Protein AF-B0G8N9-F1 (afdb_monomer)

Foldseek 3Di:
DDDDDDPPPQPQWDFLVRLCVVVVPDSVLVVVCVVLQLFDWDDDPPTTIGGPVSSVVQCVVQPVFDSVDSVRRHRDDPPPPD

pLDDT: mean 78.9, std 14.82, range [36.09, 89.62]

Secondary structure (DSSP, 8-state):
-----------SEEEHHHHHHHH---HHHHHHHHHTTSS-EEEETTEEEEEHHHHHHHHHHTTTS-TT-TTTSPPP------

Solvent-accessible surface area (backbone atoms only — not comparable to full-atom values): 5143 Å² total; per-residue (Å²): 133,90,82,79,86,77,89,70,75,70,65,64,52,33,40,60,63,56,46,20,70,72,69,68,47,52,61,70,50,54,52,48,36,45,74,69,62,27,45,70,64,49,73,58,87,93,45,56,29,33,35,43,73,58,50,53,53,41,49,67,74,36,62,97,48,54,78,88,37,80,84,66,43,66,61,50,74,86,78,76,79,126

Structure (mmCIF, N/CA/C/O backbone):
data_AF-B0G8N9-F1
#
_entry.id   AF-B0G8N9-F1
#
loop_
_atom_site.group_PDB
_atom_site.id
_atom_site.type_symbol
_atom_site.label_atom_id
_atom_site.label_alt_id
_atom_site.label_comp_id
_atom_site.label_asym_id
_atom_site.label_entity_id
_atom_site.label_seq_id
_atom_site.pdbx_PDB_ins_code
_atom_site.Cartn_x
_atom_site.Cartn_y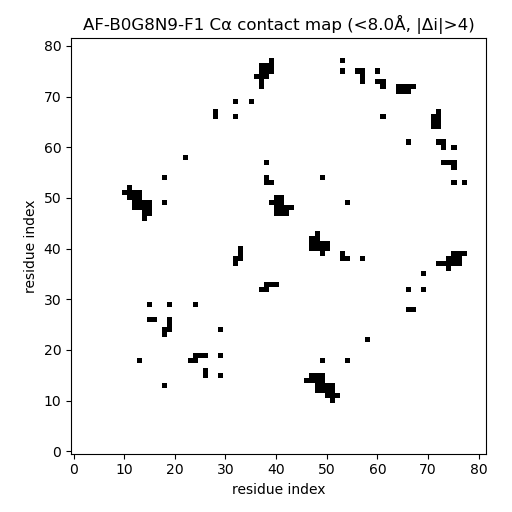
_atom_site.Cartn_z
_atom_site.occupancy
_atom_site.B_iso_or_equiv
_atom_site.auth_seq_id
_atom_site.auth_comp_id
_atom_site.auth_asym_id
_atom_site.auth_atom_id
_atom_site.pdbx_PDB_model_num
ATOM 1 N N . MET A 1 1 ? -24.084 -25.206 12.351 1.00 47.47 1 MET A N 1
ATOM 2 C CA . MET A 1 1 ? -22.755 -25.146 11.705 1.00 47.47 1 MET A CA 1
ATOM 3 C C . MET A 1 1 ? -22.131 -23.820 12.118 1.00 47.47 1 MET A C 1
ATOM 5 O O . MET A 1 1 ? -22.868 -22.851 12.207 1.00 47.47 1 MET A O 1
ATOM 9 N N . GLN A 1 2 ? -20.860 -23.863 12.517 1.00 46.91 2 GLN A N 1
ATOM 10 C CA . GLN A 1 2 ? -20.067 -22.845 13.228 1.00 46.91 2 GLN A CA 1
ATOM 11 C C . GLN A 1 2 ? -20.220 -21.388 12.773 1.00 46.91 2 GLN A C 1
ATOM 13 O O . GLN A 1 2 ? -20.349 -21.129 11.581 1.00 46.91 2 GLN A O 1
ATOM 18 N N . GLY A 1 3 ? -20.024 -20.467 13.727 1.00 45.06 3 GLY A N 1
ATOM 19 C CA . GLY A 1 3 ? -19.413 -19.164 13.445 1.00 45.06 3 GLY A CA 1
ATOM 20 C C . GLY A 1 3 ? -20.007 -17.982 14.204 1.00 45.06 3 GLY A C 1
ATOM 21 O O . GLY A 1 3 ? -20.576 -17.100 13.573 1.00 45.06 3 GLY A O 1
ATOM 22 N N . GLY A 1 4 ? -19.897 -17.972 15.535 1.00 54.41 4 GLY A N 1
ATOM 23 C CA . GLY A 1 4 ? -19.937 -16.719 16.293 1.00 54.41 4 GLY A CA 1
ATOM 24 C C . GLY A 1 4 ? -18.617 -15.960 16.129 1.00 54.41 4 GLY A C 1
ATOM 25 O O . GLY A 1 4 ? -17.591 -16.594 15.890 1.00 54.41 4 GLY A O 1
ATOM 26 N N . ASP A 1 5 ? -18.704 -14.634 16.284 1.00 49.84 5 ASP A N 1
ATOM 27 C CA . ASP A 1 5 ? -17.606 -13.668 16.449 1.00 49.84 5 ASP A CA 1
ATOM 28 C C . ASP A 1 5 ? -16.755 -13.440 15.177 1.00 49.84 5 ASP A C 1
ATOM 30 O O . ASP A 1 5 ? -16.233 -14.354 14.559 1.00 49.84 5 ASP A O 1
ATO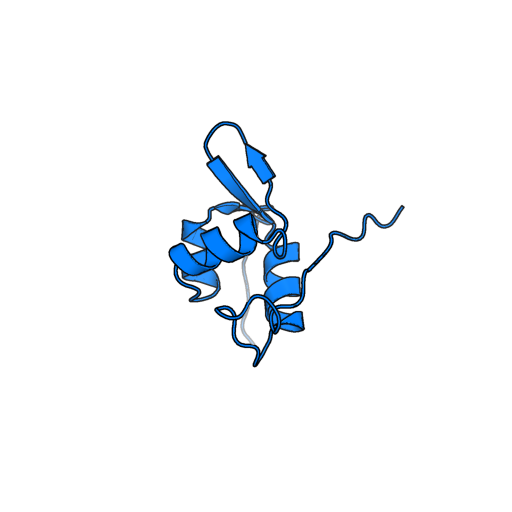M 34 N N . GLU A 1 6 ? -16.635 -12.218 14.658 1.00 49.00 6 GLU A N 1
ATOM 35 C CA . GLU A 1 6 ? -15.747 -11.233 15.267 1.00 49.00 6 GLU A CA 1
ATOM 36 C C . GLU A 1 6 ? -16.124 -9.809 14.822 1.00 49.00 6 GLU A C 1
ATOM 38 O O . GLU A 1 6 ? -16.241 -9.505 13.631 1.00 49.00 6 GLU A O 1
ATOM 43 N N . MET A 1 7 ? -16.275 -8.902 15.790 1.00 54.50 7 MET A N 1
ATOM 44 C CA . MET A 1 7 ? -16.084 -7.478 15.542 1.00 54.50 7 MET A CA 1
ATOM 45 C C . MET A 1 7 ? -14.690 -7.276 14.949 1.00 54.50 7 MET A C 1
ATOM 47 O O . MET A 1 7 ? -13.719 -7.153 15.687 1.00 54.50 7 MET A O 1
ATOM 51 N N . THR A 1 8 ? -14.553 -7.156 13.636 1.00 47.88 8 THR A N 1
ATOM 52 C CA . THR A 1 8 ? -13.394 -6.433 13.125 1.00 47.88 8 THR A CA 1
ATOM 53 C C . THR A 1 8 ? -13.791 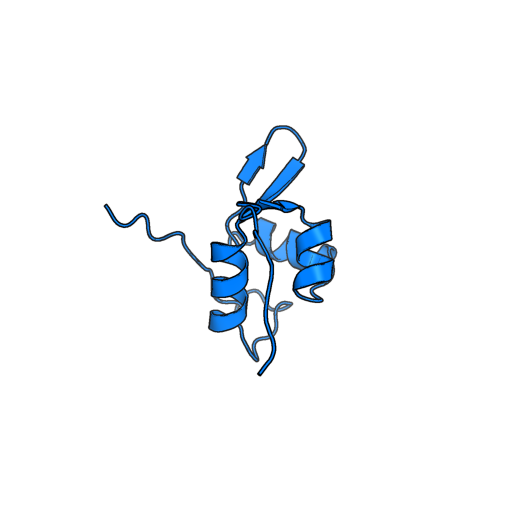-4.972 13.148 1.00 47.88 8 THR A C 1
ATOM 55 O O . THR A 1 8 ? -14.347 -4.436 12.188 1.00 47.88 8 THR A O 1
ATOM 58 N N . GLU A 1 9 ? -13.528 -4.307 14.278 1.00 47.88 9 GLU A N 1
ATOM 59 C CA . GLU A 1 9 ? -13.131 -2.904 14.243 1.00 47.88 9 GLU A CA 1
ATOM 60 C C . GLU A 1 9 ? -12.185 -2.778 13.053 1.00 47.88 9 GLU A C 1
ATOM 62 O O . GLU A 1 9 ? -11.056 -3.270 13.095 1.00 47.88 9 GLU A O 1
ATOM 67 N N . ARG A 1 10 ? -12.691 -2.277 11.921 1.00 53.81 10 ARG A N 1
ATOM 68 C CA . ARG A 1 10 ? -11.922 -2.218 10.685 1.00 53.81 10 ARG A CA 1
ATOM 69 C C . ARG A 1 10 ? -10.728 -1.347 11.021 1.00 53.81 10 ARG A C 1
ATOM 71 O O . ARG A 1 10 ? -10.878 -0.128 11.054 1.00 53.81 10 ARG A O 1
ATOM 78 N N . LYS A 1 11 ? -9.561 -1.933 11.306 1.00 56.00 11 LYS A N 1
ATOM 79 C CA . LYS A 1 11 ? -8.301 -1.197 11.347 1.00 56.00 11 LYS A CA 1
ATOM 80 C C . LYS A 1 11 ? -8.210 -0.559 9.974 1.00 56.00 11 LYS A C 1
ATOM 82 O O . LYS A 1 11 ? -7.931 -1.229 8.988 1.00 56.00 11 LYS A O 1
ATOM 87 N N . ILE A 1 12 ? -8.585 0.718 9.895 1.00 74.00 12 ILE A N 1
ATOM 88 C CA . ILE A 1 12 ? -8.790 1.421 8.623 1.00 74.00 12 ILE A CA 1
ATOM 89 C C . ILE A 1 12 ? -7.455 1.509 7.884 1.00 74.00 12 ILE A C 1
ATOM 91 O O . ILE A 1 12 ? -7.424 1.572 6.654 1.00 74.00 12 ILE A O 1
ATOM 95 N N . ALA A 1 13 ? -6.356 1.515 8.642 1.00 82.00 13 ALA A N 1
ATOM 96 C CA . ALA A 1 13 ? -5.013 1.465 8.122 1.00 82.00 13 ALA A CA 1
ATOM 97 C C . ALA A 1 13 ? -4.082 0.619 8.999 1.00 82.00 13 ALA A C 1
ATOM 99 O O . ALA A 1 13 ? -4.134 0.684 10.225 1.00 82.00 13 ALA A O 1
ATOM 100 N N . LEU A 1 14 ? -3.217 -0.129 8.327 1.00 87.56 14 LEU A N 1
ATOM 101 C CA . LEU A 1 14 ? -2.143 -0.960 8.847 1.00 87.56 14 LEU A CA 1
ATOM 102 C C . LEU A 1 14 ? -0.805 -0.240 8.679 1.00 87.56 14 LEU A C 1
ATOM 104 O O . LEU A 1 14 ? -0.587 0.489 7.713 1.00 87.56 14 LEU A O 1
ATOM 108 N N . SER A 1 15 ? 0.128 -0.446 9.596 1.00 88.31 15 SER A N 1
ATOM 109 C CA . SER A 1 15 ? 1.506 0.027 9.427 1.00 88.31 15 SER A CA 1
ATOM 110 C C . SER A 1 15 ? 2.239 -0.770 8.338 1.00 88.31 15 SER A C 1
ATOM 112 O O . SER A 1 15 ? 1.799 -1.842 7.940 1.00 88.31 15 SER A O 1
ATOM 114 N N . ILE A 1 16 ? 3.396 -0.284 7.870 1.00 87.25 16 ILE A N 1
ATOM 115 C CA . ILE A 1 16 ? 4.257 -1.037 6.927 1.00 87.25 16 ILE A CA 1
ATOM 116 C C . ILE A 1 16 ? 4.598 -2.438 7.458 1.00 87.25 16 ILE A C 1
ATOM 118 O O . ILE A 1 16 ? 4.710 -3.369 6.670 1.00 87.25 16 ILE A O 1
ATOM 122 N N . GLU A 1 17 ? 4.792 -2.574 8.770 1.00 88.56 17 GLU A N 1
ATOM 123 C CA . GLU A 1 17 ? 5.099 -3.859 9.410 1.00 88.56 17 GLU A CA 1
ATOM 124 C C . GLU A 1 17 ? 3.884 -4.783 9.370 1.00 88.56 17 GLU A C 1
ATOM 126 O O . GLU A 1 17 ? 3.956 -5.839 8.761 1.00 88.56 17 GLU A O 1
ATOM 131 N N . GLU A 1 18 ? 2.731 -4.319 9.854 1.00 88.50 18 GLU A N 1
ATOM 132 C CA . GLU A 1 18 ? 1.482 -5.087 9.798 1.00 88.50 18 GLU A CA 1
ATOM 133 C C . GLU A 1 18 ? 1.094 -5.476 8.361 1.00 88.50 18 GLU A C 1
ATOM 135 O O . GLU A 1 18 ? 0.641 -6.587 8.121 1.00 88.50 18 GLU A O 1
ATOM 140 N N . ALA A 1 19 ? 1.305 -4.591 7.383 1.00 87.25 19 ALA A N 1
ATOM 141 C CA . ALA A 1 19 ? 1.070 -4.903 5.976 1.00 87.25 19 ALA A CA 1
ATOM 142 C C . ALA A 1 19 ? 2.058 -5.952 5.437 1.00 87.25 19 ALA A C 1
ATOM 144 O O . ALA A 1 19 ? 1.692 -6.743 4.568 1.00 87.25 19 ALA A O 1
ATOM 145 N N . ALA A 1 20 ? 3.299 -5.968 5.929 1.00 89.62 20 ALA A N 1
ATOM 146 C CA . ALA A 1 20 ? 4.281 -6.983 5.562 1.00 89.62 20 ALA A CA 1
ATOM 147 C C . ALA A 1 20 ? 3.877 -8.360 6.100 1.00 89.62 20 ALA A C 1
ATOM 149 O O . ALA A 1 20 ? 3.919 -9.328 5.346 1.00 89.62 20 ALA A O 1
ATOM 150 N N . ASP A 1 21 ? 3.433 -8.430 7.357 1.00 89.00 21 ASP A N 1
ATOM 151 C CA . ASP A 1 21 ? 2.926 -9.662 7.972 1.00 89.00 21 ASP A CA 1
ATOM 152 C C . ASP A 1 21 ? 1.616 -10.134 7.322 1.00 89.00 21 ASP A C 1
ATOM 154 O O . ASP A 1 21 ? 1.438 -11.325 7.088 1.00 89.00 21 ASP A O 1
ATOM 158 N N . TYR A 1 22 ? 0.729 -9.205 6.953 1.00 86.81 22 TYR A N 1
ATOM 159 C CA . TYR A 1 22 ? -0.549 -9.522 6.311 1.00 86.81 22 TYR A CA 1
ATOM 160 C C . TYR A 1 22 ? -0.389 -10.052 4.879 1.00 86.81 22 TYR A C 1
ATOM 162 O O . TYR A 1 22 ? -1.021 -11.029 4.493 1.00 86.81 22 TYR A O 1
ATOM 170 N N . THR A 1 23 ? 0.456 -9.405 4.070 1.00 84.19 23 THR A N 1
ATOM 171 C CA . THR A 1 23 ? 0.617 -9.749 2.643 1.00 84.19 23 THR A CA 1
ATOM 172 C C . THR A 1 23 ? 1.744 -10.739 2.365 1.00 84.19 23 THR A C 1
ATOM 174 O O . THR A 1 23 ? 1.870 -11.226 1.243 1.00 84.19 23 THR A O 1
ATOM 177 N N . GLY A 1 24 ? 2.632 -10.966 3.336 1.00 87.31 24 GLY A N 1
ATOM 178 C CA . GLY A 1 24 ? 3.904 -11.658 3.128 1.00 87.31 24 GLY A CA 1
ATOM 179 C C . GLY A 1 24 ? 4.928 -10.858 2.307 1.00 87.31 24 GLY A C 1
ATOM 180 O O . GLY A 1 24 ? 6.006 -11.367 1.990 1.00 87.31 24 GLY A O 1
ATOM 181 N N . ILE A 1 25 ? 4.638 -9.602 1.939 1.00 87.81 25 ILE A N 1
ATOM 182 C CA . ILE A 1 25 ? 5.560 -8.752 1.179 1.00 87.81 25 ILE A CA 1
ATOM 183 C C . ILE A 1 25 ? 6.616 -8.180 2.125 1.00 87.81 25 ILE A C 1
ATOM 185 O O . ILE A 1 25 ? 6.320 -7.458 3.072 1.00 87.81 25 ILE A O 1
ATOM 189 N N . GLY A 1 26 ? 7.892 -8.405 1.812 1.00 89.31 26 GLY A N 1
ATOM 190 C CA . GLY A 1 26 ? 8.990 -7.847 2.599 1.00 89.31 26 GLY A CA 1
ATOM 191 C C . GLY A 1 26 ? 8.941 -6.313 2.716 1.00 89.31 26 GLY A C 1
ATOM 192 O O . GLY A 1 26 ? 8.719 -5.593 1.739 1.00 89.31 26 GLY A O 1
ATOM 193 N N . ARG A 1 27 ? 9.265 -5.798 3.910 1.00 89.44 27 ARG A N 1
ATOM 194 C CA . ARG A 1 27 ? 9.286 -4.358 4.259 1.00 89.44 27 ARG A CA 1
ATOM 195 C C . ARG A 1 27 ? 10.036 -3.477 3.249 1.00 89.44 27 ARG A C 1
ATOM 197 O O . ARG A 1 27 ? 9.649 -2.335 3.011 1.00 89.44 27 ARG A O 1
ATOM 204 N N . ASN A 1 28 ? 11.111 -3.995 2.649 1.00 89.62 28 ASN A N 1
ATOM 205 C CA . ASN A 1 28 ? 11.900 -3.259 1.659 1.00 89.62 28 ASN A CA 1
ATOM 206 C C . ASN A 1 28 ? 11.138 -3.071 0.335 1.00 89.62 28 ASN A C 1
ATOM 208 O O . ASN A 1 28 ? 11.181 -1.999 -0.263 1.00 89.62 28 ASN A O 1
ATOM 212 N N . THR A 1 29 ? 10.393 -4.092 -0.095 1.00 87.06 29 THR A N 1
ATOM 213 C CA . THR A 1 29 ? 9.525 -4.019 -1.276 1.00 87.06 29 THR A CA 1
ATOM 214 C C . THR A 1 29 ? 8.378 -3.049 -1.028 1.00 87.06 29 THR A C 1
ATOM 216 O O . THR A 1 29 ? 8.148 -2.179 -1.857 1.00 87.06 29 THR A O 1
ATOM 219 N N . LEU A 1 30 ? 7.733 -3.095 0.145 1.00 88.25 30 LEU A N 1
ATOM 220 C CA . LEU A 1 30 ? 6.706 -2.113 0.515 1.00 88.25 30 LEU A CA 1
ATOM 221 C C . LEU A 1 30 ? 7.238 -0.674 0.457 1.00 88.25 30 LEU A C 1
ATOM 223 O O . LEU A 1 30 ? 6.594 0.189 -0.134 1.00 88.25 30 LEU A O 1
ATOM 227 N N . ARG A 1 31 ? 8.447 -0.407 0.973 1.00 87.62 31 ARG A N 1
ATOM 228 C CA . ARG A 1 31 ? 9.086 0.918 0.847 1.00 87.62 31 ARG A CA 1
ATOM 229 C C . ARG A 1 31 ? 9.288 1.334 -0.613 1.00 87.62 31 ARG A C 1
ATOM 231 O O . ARG A 1 31 ? 8.968 2.471 -0.949 1.00 87.62 31 ARG A O 1
ATOM 238 N N . LYS A 1 32 ? 9.744 0.423 -1.480 1.00 89.44 32 LYS A N 1
ATOM 239 C CA . LYS A 1 32 ? 9.871 0.679 -2.927 1.00 89.44 32 LYS A CA 1
ATOM 240 C C . LYS A 1 32 ? 8.521 0.962 -3.586 1.00 89.44 32 LYS A C 1
ATOM 242 O O . LYS A 1 32 ? 8.416 1.908 -4.352 1.00 89.44 32 LYS A O 1
ATOM 247 N N . LEU A 1 33 ? 7.474 0.205 -3.256 1.00 87.00 33 LEU A N 1
ATOM 248 C CA . LEU A 1 33 ? 6.120 0.410 -3.787 1.00 87.00 33 LEU A CA 1
ATOM 249 C C . LEU A 1 33 ? 5.565 1.796 -3.428 1.00 87.00 33 LEU A C 1
ATOM 251 O O . LEU A 1 33 ? 4.933 2.453 -4.262 1.00 87.00 33 LEU A O 1
ATOM 255 N N . VAL A 1 34 ? 5.848 2.251 -2.205 1.00 86.44 34 VAL A N 1
ATOM 256 C CA . VAL A 1 34 ? 5.525 3.602 -1.733 1.00 86.44 34 VAL A CA 1
ATOM 257 C C . VAL A 1 34 ? 6.338 4.660 -2.477 1.00 86.44 34 VAL A C 1
ATOM 259 O O . VAL A 1 34 ? 5.776 5.652 -2.940 1.00 86.44 34 VAL A O 1
ATOM 262 N N . GLU A 1 35 ? 7.646 4.454 -2.627 1.00 86.00 35 GLU A N 1
ATOM 263 C CA . GLU A 1 35 ? 8.535 5.365 -3.358 1.00 86.00 35 GLU A CA 1
ATOM 264 C C . GLU A 1 35 ? 8.132 5.495 -4.832 1.00 86.00 35 GLU A C 1
ATOM 266 O O . GLU A 1 35 ? 8.111 6.589 -5.396 1.00 86.00 35 GLU A O 1
ATOM 271 N N . TRP A 1 36 ? 7.708 4.391 -5.445 1.00 87.88 36 TRP A N 1
ATOM 272 C CA . TRP A 1 36 ? 7.204 4.355 -6.815 1.00 87.88 36 TRP A CA 1
ATOM 273 C C . TRP A 1 36 ? 5.787 4.916 -6.959 1.00 87.88 36 TRP A C 1
ATOM 275 O O . TRP A 1 36 ? 5.275 4.944 -8.079 1.00 87.88 36 TRP A O 1
ATOM 285 N N . LYS A 1 37 ? 5.153 5.352 -5.860 1.00 83.81 37 LYS A N 1
ATOM 286 C CA . LYS A 1 37 ? 3.761 5.831 -5.802 1.00 83.81 37 LYS A CA 1
ATOM 287 C C . LYS A 1 37 ? 2.751 4.835 -6.389 1.00 83.81 37 LYS A C 1
ATOM 289 O O . LYS A 1 37 ? 1.684 5.232 -6.847 1.00 83.81 37 LYS A O 1
ATOM 294 N N . LYS A 1 38 ? 3.083 3.541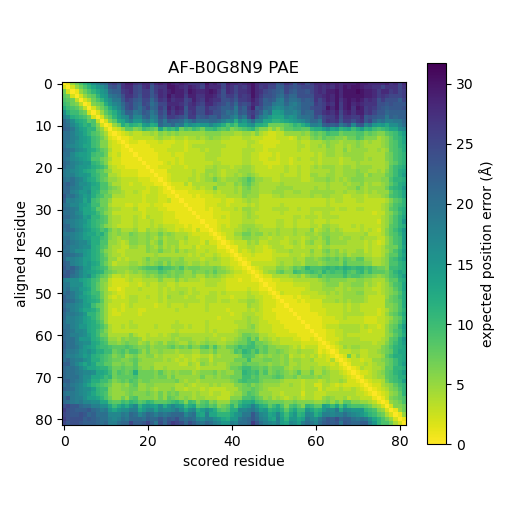 -6.390 1.00 85.44 38 LYS A N 1
ATOM 295 C CA . LYS A 1 38 ? 2.192 2.469 -6.862 1.00 85.44 38 LYS A CA 1
ATOM 296 C C . LYS A 1 38 ? 1.162 2.104 -5.799 1.00 85.44 38 LYS A C 1
ATOM 298 O O . LYS A 1 38 ? 0.045 1.725 -6.135 1.00 85.44 38 LYS A O 1
ATOM 303 N N . LEU A 1 39 ? 1.552 2.235 -4.533 1.00 85.06 39 LEU A N 1
ATOM 304 C CA . LEU A 1 39 ? 0.715 1.941 -3.383 1.00 85.06 39 LEU A CA 1
ATOM 305 C C . LEU A 1 39 ? 0.486 3.233 -2.578 1.00 85.06 39 LEU A C 1
ATOM 307 O O . LEU A 1 39 ? 1.455 3.821 -2.084 1.00 85.06 39 LEU A O 1
ATOM 311 N N . PRO A 1 40 ? -0.761 3.723 -2.475 1.00 84.25 40 PRO A N 1
ATOM 312 C CA . PRO A 1 40 ? -1.058 4.951 -1.767 1.00 84.25 40 PRO A CA 1
ATOM 313 C C . PRO A 1 40 ? -1.005 4.712 -0.260 1.00 84.25 40 PRO A C 1
ATOM 315 O O . PRO A 1 40 ? -1.635 3.802 0.277 1.00 84.25 40 PRO A O 1
ATOM 318 N N . VAL A 1 41 ? -0.256 5.575 0.422 1.00 87.31 41 VAL A N 1
ATOM 319 C CA . VAL A 1 41 ? -0.056 5.527 1.871 1.00 87.31 41 VAL A CA 1
ATOM 320 C C . VAL A 1 41 ? -0.425 6.847 2.514 1.00 87.31 41 VAL A C 1
ATOM 322 O O . VAL A 1 41 ? -0.229 7.916 1.936 1.00 87.31 41 VAL A O 1
ATOM 325 N N . LEU A 1 42 ? -0.924 6.774 3.739 1.00 86.00 42 LEU A N 1
ATOM 326 C CA . LEU A 1 42 ? -1.094 7.919 4.610 1.00 86.00 42 LEU A CA 1
ATOM 327 C C . LEU A 1 42 ? 0.156 8.089 5.463 1.00 86.00 42 LEU A C 1
ATOM 329 O O . LEU A 1 42 ? 0.531 7.214 6.240 1.00 86.00 42 LEU A O 1
ATOM 333 N N . LYS A 1 43 ? 0.797 9.246 5.336 1.00 84.12 43 LYS A N 1
ATOM 334 C CA . LYS A 1 43 ? 1.853 9.659 6.257 1.00 84.12 43 LYS A CA 1
ATOM 335 C C . LYS A 1 43 ? 1.206 10.407 7.414 1.00 84.12 43 LYS A C 1
ATOM 337 O O . LYS A 1 43 ? 0.606 11.455 7.203 1.00 84.12 43 LYS A O 1
ATOM 342 N N . VAL A 1 44 ? 1.329 9.865 8.621 1.00 83.44 44 VAL A N 1
ATOM 343 C CA . VAL A 1 44 ? 0.862 10.501 9.858 1.00 83.44 44 VAL A CA 1
ATOM 344 C C . VAL A 1 44 ? 2.092 10.801 10.705 1.00 83.44 44 VAL A C 1
ATOM 346 O O . VAL A 1 44 ? 2.692 9.912 11.314 1.00 83.44 44 VAL A O 1
ATOM 349 N N . GLY A 1 45 ? 2.530 12.062 10.674 1.00 86.56 45 GLY A N 1
ATOM 350 C CA . GLY A 1 45 ? 3.802 12.478 11.265 1.00 86.56 45 GLY A CA 1
ATOM 351 C C . GLY A 1 45 ? 4.985 11.723 10.647 1.00 86.56 45 GLY A C 1
ATOM 352 O O . GLY A 1 45 ? 5.234 11.819 9.447 1.00 86.56 45 GLY A O 1
ATOM 353 N N . ARG A 1 46 ? 5.711 10.953 11.470 1.00 85.00 46 ARG A N 1
ATOM 354 C CA . ARG A 1 46 ? 6.848 10.113 11.036 1.00 85.00 46 ARG A CA 1
ATOM 355 C C . ARG A 1 46 ? 6.446 8.692 10.619 1.00 85.00 46 ARG A C 1
ATOM 357 O O . ARG A 1 46 ? 7.290 7.956 10.113 1.00 85.00 46 ARG A O 1
ATOM 364 N N . LYS A 1 47 ? 5.193 8.285 10.850 1.00 83.75 47 LYS A N 1
ATOM 365 C CA . LYS A 1 47 ? 4.700 6.933 10.547 1.00 83.75 47 LYS A CA 1
ATOM 366 C C . LYS A 1 47 ? 4.039 6.880 9.171 1.00 83.75 47 LYS A C 1
ATOM 368 O O . LYS A 1 47 ? 3.417 7.843 8.724 1.00 83.75 47 LYS A O 1
ATOM 373 N N . VAL A 1 48 ? 4.166 5.727 8.519 1.00 87.12 48 VAL A N 1
ATOM 374 C CA . VAL A 1 48 ? 3.520 5.415 7.241 1.00 87.12 48 VAL A CA 1
ATOM 375 C C . VAL A 1 48 ? 2.472 4.339 7.489 1.00 87.12 48 VAL A C 1
ATOM 377 O O . VAL A 1 48 ? 2.798 3.271 8.006 1.00 87.12 48 VAL A O 1
ATOM 380 N N . LEU A 1 49 ? 1.234 4.644 7.117 1.00 88.44 49 LEU A N 1
ATOM 381 C CA . LEU A 1 49 ? 0.065 3.791 7.267 1.00 88.44 49 LEU A CA 1
ATOM 382 C C . LEU A 1 49 ? -0.522 3.484 5.884 1.00 88.44 49 LEU A C 1
ATOM 384 O O . LEU A 1 49 ? -0.625 4.358 5.025 1.00 88.44 49 LEU A O 1
ATOM 388 N N . ILE A 1 50 ? -0.919 2.244 5.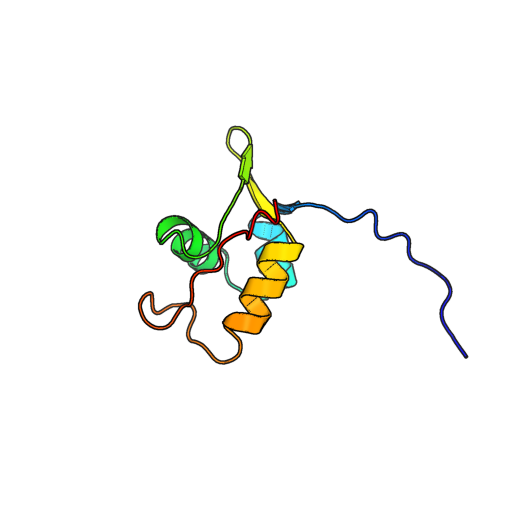668 1.00 88.06 50 ILE A N 1
ATOM 389 C CA . ILE A 1 50 ? -1.514 1.715 4.447 1.00 88.06 50 ILE A CA 1
ATOM 390 C C . ILE A 1 50 ? -2.954 1.350 4.765 1.00 88.06 50 ILE A C 1
ATOM 392 O O . ILE A 1 50 ? -3.198 0.606 5.704 1.00 88.06 50 ILE A O 1
ATOM 396 N N . LYS A 1 51 ? -3.919 1.838 3.987 1.00 87.00 51 LYS A N 1
ATOM 397 C CA . LYS A 1 51 ? -5.308 1.415 4.186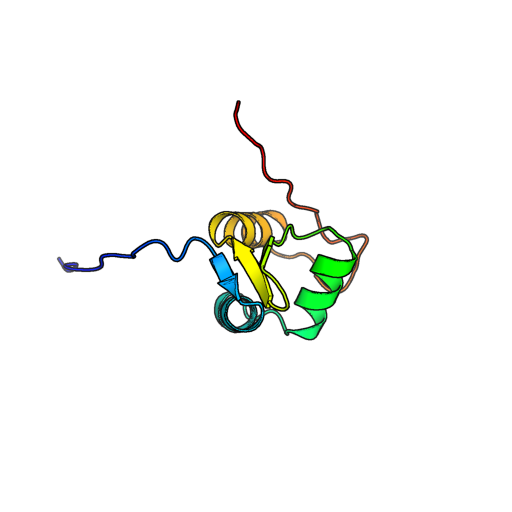 1.00 87.00 51 LYS A CA 1
ATOM 398 C C . LYS A 1 51 ? -5.495 -0.040 3.782 1.00 87.00 51 LYS A C 1
ATOM 400 O O . LYS A 1 51 ? -5.047 -0.423 2.708 1.00 87.00 51 LYS A O 1
ATOM 405 N N . THR A 1 52 ? -6.202 -0.801 4.602 1.00 84.44 52 THR A N 1
ATOM 406 C CA . THR A 1 52 ? -6.449 -2.234 4.384 1.00 84.44 52 THR A CA 1
ATOM 407 C C . THR A 1 52 ? -7.224 -2.465 3.088 1.00 84.44 52 THR A C 1
ATOM 409 O O . THR A 1 52 ? -6.772 -3.216 2.239 1.00 84.44 52 THR A O 1
ATOM 412 N N . ASP A 1 53 ? -8.256 -1.653 2.842 1.00 84.12 53 ASP A N 1
ATOM 413 C CA . ASP A 1 53 ? -9.036 -1.636 1.592 1.00 84.12 53 ASP A CA 1
ATOM 414 C C . ASP A 1 53 ? -8.163 -1.468 0.329 1.00 84.12 53 ASP A C 1
ATOM 416 O O . ASP A 1 53 ? -8.303 -2.177 -0.666 1.00 84.12 53 ASP A O 1
ATOM 420 N N . ILE A 1 54 ? -7.183 -0.563 0.394 1.00 85.06 54 ILE A N 1
ATOM 421 C CA . ILE A 1 54 ? -6.233 -0.325 -0.698 1.00 85.06 54 ILE A CA 1
ATOM 422 C C . ILE A 1 54 ? -5.259 -1.493 -0.842 1.00 85.06 54 ILE A C 1
ATOM 424 O O . ILE A 1 54 ? -4.869 -1.828 -1.959 1.00 85.06 54 ILE A O 1
ATOM 428 N N . LEU A 1 55 ? -4.823 -2.068 0.277 1.00 85.69 55 LEU A N 1
ATOM 429 C CA . LEU A 1 55 ? -3.889 -3.184 0.303 1.00 85.69 55 LEU A CA 1
ATOM 430 C C . LEU A 1 55 ? -4.518 -4.432 -0.317 1.00 85.69 55 LEU A C 1
ATOM 432 O O . LEU A 1 55 ? -3.900 -5.047 -1.178 1.00 85.69 55 LEU A O 1
ATOM 436 N N . GLU A 1 56 ? -5.756 -4.750 0.047 1.00 85.31 56 GLU A N 1
ATOM 437 C CA . GLU A 1 56 ? -6.521 -5.855 -0.534 1.00 85.31 56 GLU A CA 1
ATOM 438 C C . GLU A 1 56 ? -6.722 -5.651 -2.038 1.00 85.31 56 GLU A C 1
ATOM 440 O O . GLU A 1 56 ? -6.367 -6.518 -2.837 1.00 85.31 56 GLU A O 1
ATOM 445 N N . LYS A 1 57 ? -7.155 -4.450 -2.451 1.00 86.69 57 LYS A N 1
ATOM 446 C CA . LYS A 1 57 ? -7.254 -4.080 -3.872 1.00 86.69 57 LYS A CA 1
ATOM 447 C C . LYS A 1 57 ? -5.918 -4.248 -4.597 1.00 86.69 57 LYS A C 1
ATOM 449 O O . LYS A 1 57 ? -5.872 -4.674 -5.749 1.00 86.69 57 LYS A O 1
ATOM 454 N N . PHE A 1 58 ? -4.819 -3.878 -3.944 1.00 87.25 58 PHE A N 1
ATOM 455 C CA . PHE A 1 58 ? -3.483 -4.014 -4.508 1.00 87.25 58 PHE A CA 1
ATOM 456 C C . PHE A 1 58 ? -3.100 -5.475 -4.703 1.00 87.25 58 PHE A C 1
ATOM 458 O O . PHE A 1 58 ? -2.546 -5.790 -5.755 1.00 87.25 58 PHE A O 1
ATOM 465 N N . MET A 1 59 ? -3.397 -6.343 -3.736 1.00 86.62 59 MET A N 1
ATOM 466 C CA . MET A 1 59 ? -3.136 -7.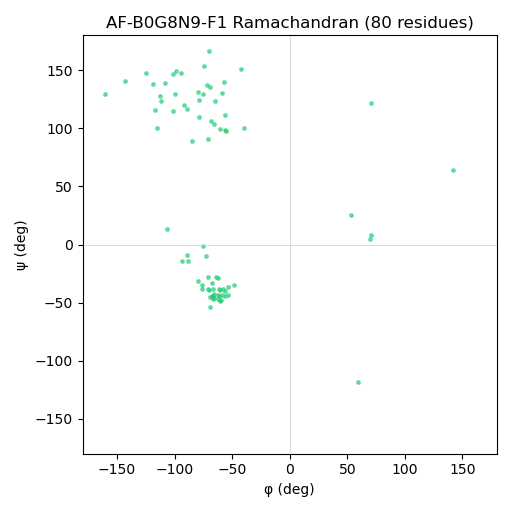775 -3.851 1.00 86.62 59 MET A CA 1
ATOM 467 C C . MET A 1 59 ? -3.935 -8.390 -4.997 1.00 86.62 59 MET A C 1
ATOM 469 O O . MET A 1 59 ? -3.338 -9.048 -5.837 1.00 86.62 59 MET A O 1
ATOM 473 N N . GLU A 1 60 ? -5.227 -8.081 -5.104 1.00 86.94 60 GLU A N 1
ATOM 474 C CA . GLU A 1 60 ? -6.090 -8.572 -6.188 1.00 86.94 60 GLU A CA 1
ATOM 475 C C . GLU A 1 60 ? -5.575 -8.136 -7.572 1.00 86.94 60 GLU A C 1
ATOM 477 O O . GLU A 1 60 ? -5.422 -8.936 -8.491 1.00 86.94 60 GLU A O 1
ATOM 482 N N . VAL A 1 61 ? -5.232 -6.854 -7.732 1.00 87.94 61 VAL A N 1
ATOM 483 C CA . VAL A 1 61 ? -4.774 -6.309 -9.023 1.00 87.94 61 VAL A CA 1
ATOM 484 C C . VAL A 1 61 ? -3.370 -6.804 -9.406 1.00 87.94 61 VAL A C 1
ATOM 486 O O . VAL A 1 61 ? -3.031 -6.862 -10.599 1.00 87.94 61 VAL A O 1
ATOM 489 N N . ASN A 1 62 ? -2.539 -7.119 -8.409 1.00 87.25 62 ASN A N 1
ATOM 490 C CA . ASN A 1 62 ? -1.153 -7.550 -8.589 1.00 87.25 62 ASN A CA 1
ATOM 491 C C . ASN A 1 62 ? -0.932 -9.042 -8.327 1.00 87.25 62 ASN A C 1
ATOM 493 O O . ASN A 1 62 ? 0.220 -9.472 -8.247 1.00 87.25 62 ASN A O 1
ATOM 497 N N . GLU A 1 63 ? -1.998 -9.833 -8.248 1.00 84.50 63 GLU A N 1
ATOM 498 C CA . GLU A 1 63 ? -1.891 -11.279 -8.115 1.00 84.50 63 GLU A CA 1
ATOM 499 C C . GLU A 1 63 ? -1.119 -11.859 -9.313 1.00 84.50 63 GLU A C 1
ATOM 501 O O . GLU A 1 63 ? -1.354 -11.497 -10.470 1.00 84.50 63 GLU A O 1
ATOM 506 N N . GLY A 1 64 ? -0.114 -12.690 -9.027 1.00 83.94 64 GLY A N 1
ATOM 507 C CA . GLY A 1 64 ? 0.771 -13.264 -10.046 1.00 83.94 64 GLY A CA 1
ATOM 508 C C . GLY A 1 64 ? 1.744 -12.276 -10.707 1.00 83.94 64 GLY A C 1
ATOM 509 O O . GLY A 1 64 ? 2.412 -12.645 -11.673 1.00 83.94 64 GLY A O 1
ATOM 510 N N . ARG A 1 65 ? 1.860 -11.031 -10.218 1.00 86.38 65 ARG A N 1
ATOM 511 C CA . ARG A 1 65 ? 2.817 -10.038 -10.735 1.00 86.38 65 ARG A CA 1
ATOM 512 C C . ARG A 1 65 ? 4.070 -9.950 -9.878 1.00 86.38 65 ARG A C 1
ATOM 514 O O . ARG A 1 65 ? 4.031 -10.089 -8.658 1.00 86.38 65 ARG A O 1
ATOM 521 N N . ASP A 1 66 ? 5.186 -9.622 -10.518 1.00 85.44 66 ASP A N 1
ATOM 522 C CA . ASP A 1 66 ? 6.438 -9.400 -9.804 1.00 85.44 66 ASP A CA 1
ATOM 523 C C . ASP A 1 66 ? 6.450 -8.008 -9.160 1.00 85.44 66 ASP A C 1
ATOM 525 O O . ASP A 1 66 ? 6.535 -6.982 -9.838 1.00 85.44 66 ASP A O 1
ATOM 529 N N . LEU A 1 67 ? 6.375 -7.978 -7.828 1.00 83.81 67 LEU A N 1
ATOM 530 C CA . LEU A 1 67 ? 6.362 -6.747 -7.035 1.00 83.81 67 LEU A CA 1
ATOM 531 C C . LEU A 1 67 ? 7.718 -6.033 -6.967 1.00 83.81 67 LEU A C 1
ATOM 533 O O . LEU A 1 67 ? 7.807 -4.912 -6.460 1.00 83.81 67 LEU A O 1
ATOM 537 N N . ARG A 1 68 ? 8.786 -6.675 -7.447 1.00 82.56 68 ARG A N 1
ATOM 538 C CA . ARG A 1 68 ? 10.134 -6.104 -7.511 1.00 82.56 68 ARG A CA 1
ATOM 539 C C . ARG A 1 68 ? 10.367 -5.346 -8.811 1.00 82.56 68 ARG A C 1
ATOM 541 O O . ARG A 1 68 ? 11.324 -4.576 -8.868 1.00 82.56 68 ARG A O 1
ATOM 548 N N . ASP A 1 69 ? 9.505 -5.526 -9.809 1.00 87.38 69 ASP A N 1
ATOM 549 C CA . ASP A 1 69 ? 9.597 -4.831 -11.085 1.00 87.38 69 AS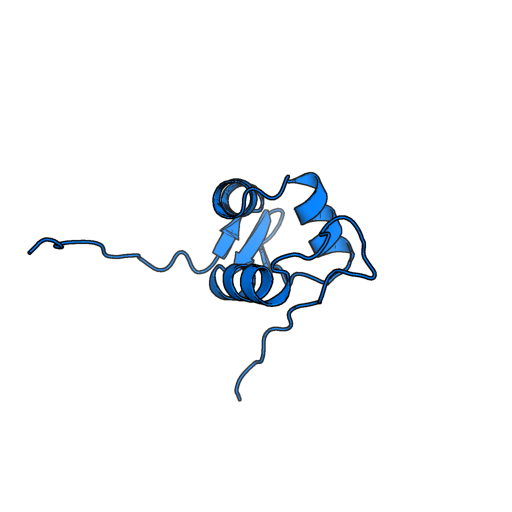P A CA 1
ATOM 550 C C . ASP A 1 69 ? 8.601 -3.665 -11.167 1.00 87.38 69 ASP A C 1
ATOM 552 O O . ASP A 1 69 ? 7.379 -3.830 -11.171 1.00 87.38 69 ASP A O 1
ATOM 556 N N . LYS A 1 70 ? 9.125 -2.439 -11.253 1.00 82.62 70 LYS A N 1
ATOM 557 C CA . LYS A 1 70 ? 8.310 -1.213 -11.290 1.00 82.62 70 LYS A CA 1
ATOM 558 C C . LYS A 1 70 ? 7.381 -1.145 -12.512 1.00 82.62 70 LYS A C 1
ATOM 560 O O . LYS A 1 70 ? 6.339 -0.478 -12.441 1.00 82.62 70 LYS A O 1
ATOM 565 N N . GLY A 1 71 ? 7.773 -1.767 -13.625 1.00 83.50 71 GLY A N 1
ATOM 566 C CA . GLY A 1 71 ? 6.999 -1.814 -14.864 1.00 83.50 71 GLY A CA 1
ATOM 567 C C . GLY A 1 71 ? 5.847 -2.809 -14.778 1.00 83.50 71 GLY A C 1
ATOM 568 O O . GLY A 1 71 ? 4.745 -2.504 -15.232 1.00 83.50 71 GLY A O 1
ATOM 569 N N . ASN A 1 72 ? 6.076 -3.950 -14.127 1.00 85.44 72 ASN A N 1
ATOM 570 C CA . ASN A 1 72 ? 5.069 -4.998 -13.967 1.00 85.44 72 ASN A CA 1
ATOM 571 C C . ASN A 1 72 ? 4.005 -4.655 -12.906 1.00 85.44 72 ASN A C 1
ATOM 573 O O . ASN A 1 72 ? 2.818 -4.960 -13.075 1.00 85.44 72 ASN A O 1
ATOM 577 N N . VAL A 1 73 ? 4.406 -3.963 -11.832 1.00 87.62 73 VAL A N 1
ATOM 578 C CA . VAL A 1 73 ? 3.495 -3.539 -10.759 1.00 87.62 73 VAL A CA 1
ATOM 579 C C . VAL A 1 73 ? 2.457 -2.539 -11.263 1.00 87.62 73 VAL A C 1
ATOM 581 O O . VAL A 1 73 ? 2.778 -1.428 -11.713 1.00 87.62 73 VAL A O 1
ATOM 584 N N . LYS A 1 74 ? 1.182 -2.880 -11.074 1.00 87.50 74 LYS A N 1
ATOM 585 C CA . LYS A 1 74 ? 0.062 -1.964 -11.266 1.00 87.50 74 LYS A CA 1
ATOM 586 C C . LYS A 1 74 ? -0.102 -1.053 -10.058 1.00 87.50 74 LYS A C 1
ATOM 588 O O . LYS A 1 74 ? -0.126 -1.490 -8.909 1.00 87.50 74 LYS A O 1
ATOM 593 N N . ALA A 1 75 ? -0.227 0.239 -10.349 1.00 85.12 75 ALA A N 1
ATOM 594 C CA . ALA A 1 75 ? -0.589 1.219 -9.342 1.00 85.12 75 ALA A CA 1
ATOM 595 C C . ALA A 1 75 ? -2.061 1.040 -8.975 1.00 85.12 75 ALA A C 1
ATOM 597 O O . ALA A 1 75 ? -2.899 0.900 -9.868 1.00 85.12 75 ALA A O 1
ATOM 598 N N . VAL A 1 76 ? -2.371 1.100 -7.686 1.00 85.06 76 VAL A N 1
ATOM 599 C CA . VAL A 1 76 ? -3.749 1.271 -7.231 1.00 85.06 76 VAL A CA 1
ATOM 600 C C . VAL A 1 76 ? -3.964 2.729 -6.866 1.00 85.06 76 VAL A C 1
ATOM 602 O O . VAL A 1 76 ? -3.180 3.334 -6.137 1.00 85.06 76 VAL A O 1
ATOM 605 N N . THR A 1 77 ? -5.028 3.318 -7.390 1.00 72.81 77 THR A N 1
ATOM 606 C CA . THR A 1 77 ? -5.460 4.664 -7.024 1.00 72.81 77 THR A CA 1
ATOM 607 C C . THR A 1 77 ? -6.725 4.555 -6.199 1.00 72.81 77 THR A C 1
ATOM 609 O O . THR A 1 77 ? -7.613 3.759 -6.502 1.00 72.81 77 THR A O 1
ATOM 612 N N . ARG A 1 78 ? -6.829 5.370 -5.148 1.00 65.94 78 ARG A N 1
ATOM 613 C CA . ARG A 1 78 ? -8.083 5.501 -4.413 1.00 65.94 78 ARG A CA 1
ATOM 614 C C . ARG A 1 78 ? -9.083 6.190 -5.339 1.00 65.94 78 ARG A C 1
ATOM 616 O O . ARG A 1 78 ? -8.963 7.393 -5.557 1.00 65.94 78 ARG A O 1
ATOM 623 N N . ASN A 1 79 ? -10.049 5.445 -5.869 1.00 53.06 79 ASN A N 1
ATOM 624 C CA . ASN A 1 79 ? -11.230 6.060 -6.457 1.00 53.06 79 ASN A CA 1
ATOM 625 C C . ASN A 1 79 ? -11.979 6.735 -5.311 1.00 53.06 79 ASN A C 1
ATOM 627 O O . ASN A 1 79 ? -12.579 6.079 -4.463 1.00 53.06 79 ASN A O 1
ATOM 631 N N . VAL A 1 80 ? -11.867 8.058 -5.235 1.00 46.41 80 VAL A N 1
ATOM 632 C CA . VAL A 1 80 ? -12.821 8.858 -4.480 1.00 46.41 80 VAL A CA 1
ATOM 633 C C . VAL A 1 80 ? -14.096 8.784 -5.308 1.00 46.41 80 VAL A C 1
ATOM 635 O O . VAL A 1 80 ? -14.249 9.534 -6.267 1.00 46.41 80 VAL A O 1
ATOM 638 N N . ALA A 1 81 ? -14.948 7.798 -5.022 1.00 42.97 81 ALA A N 1
ATOM 639 C CA . ALA A 1 81 ? -16.330 7.876 -5.464 1.00 42.97 81 ALA A CA 1
ATOM 640 C C . ALA A 1 81 ? -16.874 9.188 -4.880 1.00 42.97 81 ALA A C 1
ATOM 642 O O . ALA A 1 81 ? -16.865 9.361 -3.659 1.00 42.97 81 ALA A O 1
ATOM 643 N N . THR A 1 82 ? -17.141 10.145 -5.772 1.00 36.09 82 THR A N 1
ATOM 644 C CA . THR A 1 82 ? -17.837 11.401 -5.472 1.00 36.09 82 THR A CA 1
ATOM 645 C C . THR A 1 82 ? -19.265 11.098 -5.059 1.00 36.09 82 THR A C 1
ATOM 647 O O . THR A 1 82 ? -19.843 10.162 -5.65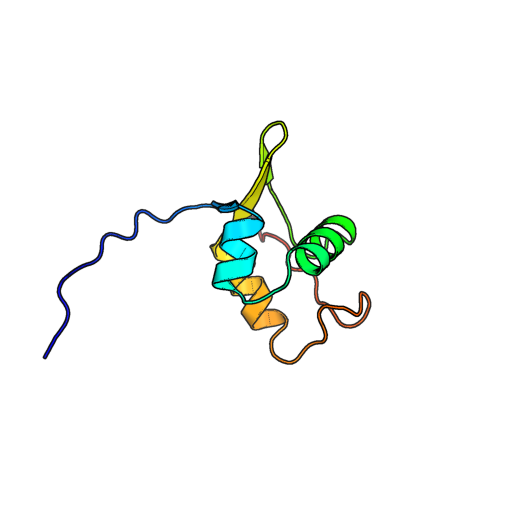6 1.00 36.09 82 THR A O 1
#

Nearest PDB structures (foldseek):
  6ama-assembly1_B  TM=8.335E-01  e=9.772E-02  Streptomyces venezuelae
  5i44-assembly4_E  TM=6.893E-01  e=1.116E-01  Bacillus subtilis subsp. subtilis str. 168
  6amk-assembly1_B  TM=8.619E-01  e=4.219E-01  Streptomyces venezuelae
  2kfs-assembly1_A  TM=6.559E-01  e=2.649E-01  Mycobacterium tuberculosis H37Rv
  6ama-assembly1_A  TM=8.458E-01  e=6.719E-01  Streptomyces venezuelae

Radius of gyration: 14.0 Å; Cα contacts (8 Å, |Δi|>4): 90; chains: 1; bounding box: 35×38×31 Å

Mean predicted aligned error: 8.45 Å

Sequence (82 aa):
MQGGDEMTERKIALSIEEAADYTGIGRNTLRKLVEWKKLPVLKVGRKVLIKTDILEKFMEVNEGRDLRDKGNVKAVTRNVAT

Organism: NCBI:txid411461

InterPro domains:
  IPR009061 Putative DNA-binding domain superfamily [SSF46955] (14-65)
  IPR010093 SinI-like, DNA-binding domain [TIGR01764] (14-60)
  IPR038148 Transposon Tn1545/Tn916, excisionase [G3DSA:3.90.105.50] (13-57)
  IPR041657 Helix-turn-helix domain, group 17 [PF12728] (14-60)